Protein AF-S5T5Z2-F1 (afdb_monomer_lite)

Organism: NCBI:txid1224163

InterPro domains:
  IPR010985 Ribbon-helix-helix [SSF47598] (18-67)
  IPR013321 Arc-type ribbon-helix-helix [G3DSA:1.10.1220.10] (26-70)
  IPR054029 RH3 domain [PF22180] (28-67)

Secondary structure (DSSP, 8-state):
-------PPPP-------------------------HHHHHHHHHHHHHTT--HHHHHHHHHHHHHHHTT-

Sequence (71 aa):
MSKENRFAPKKPVADAAHVEDIFVNVPTKKLSIDVDADLHKRLKLMSTLEERSMRSIVEECLTEFLDTQGR

Radius of gyration: 27.15 Å; chains: 1; bounding box: 47×63×62 Å

pLDDT: mean 77.23, std 19.58, range [41.41, 97.12]

Structure (mmCIF, N/CA/C/O backbone):
data_AF-S5T5Z2-F1
#
_entry.id   AF-S5T5Z2-F1
#
loop_
_atom_site.group_PDB
_atom_site.id
_atom_site.type_symbol
_atom_site.label_atom_id
_atom_site.label_alt_id
_atom_site.label_comp_id
_atom_site.label_asym_id
_atom_site.label_entity_id
_atom_site.label_seq_id
_atom_site.pdbx_PDB_ins_code
_atom_site.Cartn_x
_atom_site.Cartn_y
_atom_site.Cartn_z
_atom_site.occupancy
_atom_site.B_iso_or_equiv
_atom_site.auth_seq_id
_atom_site.auth_comp_id
_atom_site.auth_asym_id
_atom_site.auth_atom_id
_atom_site.pdbx_PDB_model_num
ATOM 1 N N . MET A 1 1 ? 27.484 -54.625 45.932 1.00 41.41 1 MET A N 1
ATOM 2 C CA . MET A 1 1 ? 28.015 -53.246 45.908 1.00 41.41 1 MET A CA 1
ATOM 3 C C . MET A 1 1 ? 26.817 -52.312 45.860 1.00 41.41 1 MET A C 1
ATOM 5 O O . MET A 1 1 ? 26.123 -52.327 44.856 1.00 41.41 1 MET A O 1
ATOM 9 N N . SER A 1 2 ? 26.529 -51.594 46.948 1.00 46.28 2 SER A N 1
ATOM 10 C CA . SER A 1 2 ? 25.362 -50.706 47.065 1.00 46.28 2 SER A CA 1
ATOM 11 C C . SER A 1 2 ? 2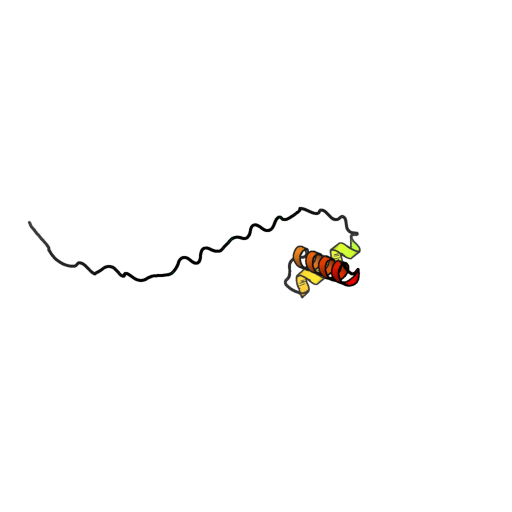5.830 -49.293 47.405 1.00 46.28 2 SER A C 1
ATOM 13 O O . SER A 1 2 ? 26.493 -49.094 48.419 1.00 46.28 2 SER A O 1
ATOM 15 N N . LYS A 1 3 ? 25.496 -48.344 46.535 1.00 50.66 3 LYS A N 1
ATOM 16 C CA . LYS A 1 3 ? 25.665 -46.885 46.636 1.00 50.66 3 LYS A CA 1
ATOM 17 C C . LYS A 1 3 ? 24.501 -46.309 45.816 1.00 50.66 3 LYS A C 1
ATOM 19 O O . LYS A 1 3 ? 24.186 -46.889 44.787 1.00 50.66 3 LYS A O 1
ATOM 24 N N . GLU A 1 4 ? 23.765 -45.265 46.156 1.00 48.78 4 GLU A N 1
ATOM 25 C CA . GLU A 1 4 ? 23.853 -44.214 47.162 1.00 48.78 4 GLU A CA 1
ATOM 26 C C . GLU A 1 4 ? 22.447 -43.587 47.255 1.00 48.78 4 GLU A C 1
ATOM 28 O O . GLU A 1 4 ? 21.636 -43.703 46.338 1.00 48.78 4 GLU A O 1
ATOM 33 N N . ASN A 1 5 ? 22.155 -42.933 48.374 1.00 48.12 5 ASN A N 1
ATOM 34 C CA . ASN A 1 5 ? 20.909 -42.214 48.621 1.00 48.12 5 ASN A CA 1
ATOM 35 C C . ASN A 1 5 ? 21.174 -40.696 48.524 1.00 48.12 5 ASN A C 1
ATOM 37 O O . ASN A 1 5 ? 22.282 -40.275 48.851 1.00 48.12 5 ASN A O 1
ATOM 41 N N . ARG A 1 6 ? 20.117 -39.903 48.269 1.00 52.56 6 ARG A N 1
ATOM 42 C CA . ARG A 1 6 ? 19.987 -38.428 48.447 1.00 52.56 6 ARG A CA 1
ATOM 43 C C . ARG A 1 6 ? 20.363 -37.527 47.260 1.00 52.56 6 ARG A C 1
ATOM 45 O O . ARG A 1 6 ? 21.518 -37.173 47.096 1.00 52.56 6 ARG A O 1
ATOM 52 N N . PHE A 1 7 ? 19.346 -36.997 46.575 1.00 52.44 7 PHE A N 1
ATOM 53 C CA . PHE A 1 7 ? 19.019 -35.557 46.584 1.00 52.44 7 PHE A CA 1
ATOM 54 C C . PHE A 1 7 ? 17.755 -35.317 45.743 1.00 52.44 7 PHE A C 1
ATOM 56 O O . PHE A 1 7 ? 17.792 -35.351 44.519 1.00 52.44 7 PHE A O 1
ATOM 63 N N . ALA A 1 8 ? 16.622 -35.072 46.398 1.00 62.91 8 ALA A N 1
ATOM 64 C CA . ALA A 1 8 ? 15.466 -34.473 45.742 1.00 62.91 8 ALA A CA 1
ATOM 65 C C . ALA A 1 8 ? 15.565 -32.948 45.889 1.00 62.91 8 ALA A C 1
ATOM 67 O O . ALA A 1 8 ? 15.674 -32.475 47.024 1.00 62.91 8 ALA A O 1
ATOM 68 N N . PRO A 1 9 ? 15.459 -32.161 44.810 1.00 52.34 9 PRO A N 1
ATOM 69 C CA . PRO A 1 9 ? 15.026 -30.783 44.905 1.00 52.34 9 PRO A CA 1
ATOM 70 C C . PRO A 1 9 ? 13.546 -30.661 44.518 1.00 52.34 9 PRO A C 1
ATOM 72 O O . PRO A 1 9 ? 13.026 -31.333 43.631 1.00 52.34 9 PRO A O 1
ATOM 75 N N . LYS A 1 10 ? 12.865 -29.816 45.284 1.00 61.03 10 LYS A N 1
ATOM 76 C CA . LYS A 1 10 ? 11.425 -29.558 45.307 1.00 61.03 10 LYS A CA 1
ATOM 77 C C . LYS A 1 10 ? 10.925 -28.968 43.978 1.00 61.03 10 LYS A C 1
ATOM 79 O O . LYS A 1 10 ? 11.647 -28.221 43.326 1.00 61.03 10 LYS A O 1
ATOM 84 N N . LYS A 1 11 ? 9.659 -29.252 43.638 1.00 54.62 11 LYS A N 1
ATOM 85 C CA . LYS A 1 11 ? 8.885 -28.555 42.591 1.00 54.62 11 LYS A CA 1
ATOM 86 C C . LYS A 1 11 ? 9.042 -27.032 42.720 1.00 54.62 11 LYS A C 1
ATOM 88 O O . LYS A 1 11 ? 8.820 -26.529 43.823 1.00 54.62 11 LYS A O 1
ATOM 93 N N . PRO A 1 12 ? 9.252 -26.283 41.629 1.00 49.69 12 PRO A N 1
ATOM 94 C CA . PRO A 1 12 ? 8.713 -24.940 41.544 1.00 49.69 12 PRO A CA 1
ATOM 95 C C . PRO A 1 12 ? 7.233 -25.047 41.149 1.00 49.69 12 PRO A C 1
ATOM 97 O O . PRO A 1 12 ? 6.887 -25.488 40.056 1.00 49.69 12 PRO A O 1
ATOM 100 N N . VAL A 1 13 ? 6.354 -24.702 42.088 1.00 55.47 13 VAL A N 1
ATOM 101 C CA . VAL A 1 13 ? 4.980 -24.283 41.798 1.00 55.47 13 VAL A CA 1
ATOM 102 C C . VAL A 1 13 ? 5.021 -22.762 41.710 1.00 55.47 13 VAL A C 1
ATOM 104 O O . VAL A 1 13 ? 5.397 -22.134 42.694 1.00 55.47 13 VAL A O 1
ATOM 107 N N . ALA A 1 14 ? 4.682 -22.210 40.551 1.00 46.62 14 ALA A N 1
ATOM 108 C CA . ALA A 1 14 ? 4.127 -20.869 40.324 1.00 46.62 1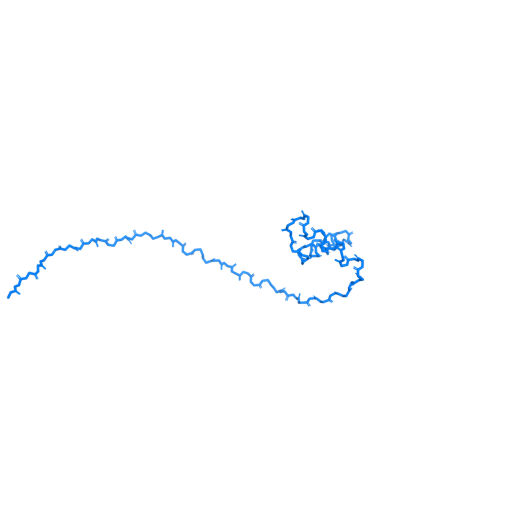4 ALA A CA 1
ATOM 109 C C . ALA A 1 14 ? 4.043 -20.720 38.798 1.00 46.62 14 ALA A C 1
ATOM 111 O O . ALA A 1 14 ? 5.058 -20.731 38.110 1.00 46.62 14 ALA A O 1
ATOM 112 N N . ASP A 1 15 ? 2.864 -20.916 38.225 1.00 50.31 15 ASP A N 1
ATOM 113 C CA . ASP A 1 15 ? 1.971 -19.792 37.923 1.00 50.31 15 ASP A CA 1
ATOM 114 C C . ASP A 1 15 ? 2.629 -18.829 36.925 1.00 50.31 15 ASP A C 1
ATOM 116 O O . ASP A 1 15 ? 3.174 -17.786 37.265 1.00 50.31 15 ASP A O 1
ATOM 120 N N . ALA A 1 16 ? 2.622 -19.244 35.663 1.00 45.19 16 ALA A N 1
ATOM 121 C CA . ALA A 1 16 ? 2.576 -18.308 34.562 1.00 45.19 16 ALA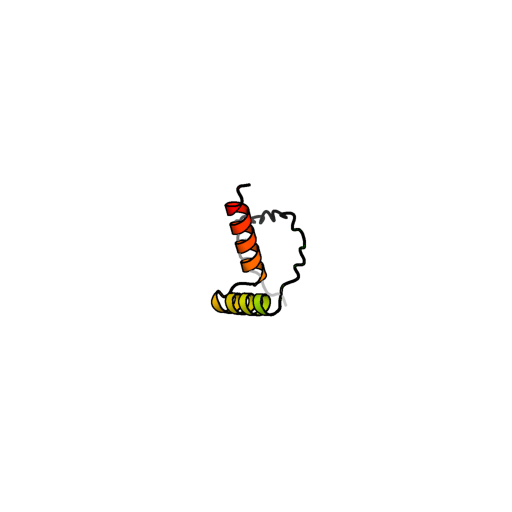 A CA 1
ATOM 122 C C . ALA A 1 16 ? 1.241 -18.594 33.892 1.00 45.19 16 ALA A C 1
ATOM 124 O O . ALA A 1 16 ? 1.087 -19.615 33.216 1.00 45.19 16 ALA A O 1
ATOM 125 N N . ALA A 1 17 ? 0.257 -17.747 34.196 1.00 51.56 17 ALA A N 1
ATOM 126 C CA . ALA A 1 17 ? -1.002 -17.686 33.485 1.00 51.56 17 ALA A CA 1
ATOM 127 C C . ALA A 1 17 ? -0.719 -17.845 31.986 1.00 51.56 17 ALA A C 1
ATOM 129 O O . ALA A 1 17 ? -0.015 -17.031 31.384 1.00 51.56 17 ALA A O 1
ATOM 130 N N . HIS A 1 18 ? -1.217 -18.941 31.414 1.00 44.22 18 HIS A N 1
ATOM 131 C CA . HIS A 1 18 ? -1.354 -19.076 29.976 1.00 44.22 18 HIS A CA 1
ATOM 132 C C . HIS A 1 18 ? -2.258 -17.918 29.565 1.00 44.22 18 HIS A C 1
ATOM 134 O O . HIS A 1 18 ? -3.464 -17.951 29.802 1.00 44.22 18 HIS A O 1
ATOM 140 N N . VAL A 1 19 ? -1.660 -16.851 29.042 1.00 56.28 19 VAL A N 1
ATOM 141 C CA . VAL A 1 19 ? -2.404 -15.876 28.263 1.00 56.28 19 VAL A CA 1
ATOM 142 C C . VAL A 1 19 ? -2.823 -16.669 27.040 1.00 56.28 19 VAL A C 1
ATOM 144 O O . VAL A 1 19 ? -2.018 -16.917 26.146 1.00 56.28 19 VAL A O 1
ATOM 147 N N . GLU A 1 20 ? -4.038 -17.208 27.072 1.00 48.97 20 GLU A N 1
ATOM 148 C CA . GLU A 1 20 ? -4.678 -17.680 25.861 1.00 48.97 20 GLU A CA 1
ATOM 149 C C . GLU A 1 20 ? -4.779 -16.442 24.976 1.00 48.97 20 GLU A C 1
ATOM 151 O O . GLU A 1 20 ? -5.625 -15.574 25.190 1.00 48.97 20 GLU A O 1
ATOM 156 N N . ASP A 1 21 ? -3.825 -16.309 24.054 1.00 52.56 21 ASP A N 1
ATOM 157 C CA . ASP A 1 21 ? -3.946 -15.458 22.886 1.00 52.56 21 ASP A CA 1
ATOM 158 C C . ASP A 1 21 ? -5.304 -15.800 22.277 1.00 52.56 21 ASP A C 1
ATOM 160 O O . ASP A 1 21 ? -5.481 -16.836 21.628 1.00 52.56 21 ASP A O 1
ATOM 164 N N . ILE A 1 22 ? -6.303 -14.962 22.560 1.00 61.25 22 ILE A N 1
ATOM 165 C CA . ILE A 1 22 ? -7.585 -14.995 21.881 1.00 61.25 22 ILE A CA 1
ATOM 166 C C . ILE A 1 22 ? -7.240 -14.625 20.444 1.00 61.25 22 ILE A C 1
ATOM 168 O O . ILE A 1 22 ? -7.225 -13.453 20.072 1.00 61.25 22 ILE A O 1
ATOM 172 N N . PHE A 1 23 ? -6.907 -15.634 19.639 1.00 58.66 23 PHE A N 1
ATOM 173 C CA . PHE A 1 23 ? -6.803 -15.517 18.198 1.00 58.66 23 PHE A CA 1
ATOM 174 C C . PHE A 1 23 ? -8.216 -15.213 17.709 1.00 58.66 23 PHE A C 1
ATOM 176 O O . PHE A 1 23 ? -8.995 -16.101 17.358 1.00 58.66 23 PHE A O 1
ATOM 183 N N . VAL A 1 24 ? -8.581 -13.931 17.742 1.00 64.19 24 VAL A N 1
ATOM 184 C CA . VAL A 1 24 ? -9.744 -13.427 17.033 1.00 64.19 24 VAL A CA 1
ATOM 185 C C . VAL A 1 24 ? -9.432 -13.693 15.570 1.00 64.19 24 VAL A C 1
ATOM 187 O O . VAL A 1 24 ? -8.675 -12.961 14.936 1.00 64.19 24 VAL A O 1
ATOM 190 N N . ASN A 1 25 ? -9.951 -14.800 15.044 1.00 69.19 25 ASN A N 1
ATOM 191 C CA . ASN A 1 25 ? -9.871 -15.103 13.627 1.00 69.19 25 ASN A CA 1
ATOM 192 C C . ASN A 1 25 ? -10.776 -14.105 12.901 1.00 69.19 25 ASN A C 1
ATOM 194 O O . ASN A 1 25 ? -11.945 -14.385 12.629 1.00 69.19 25 ASN A O 1
ATOM 198 N N . VAL A 1 26 ? -10.256 -12.899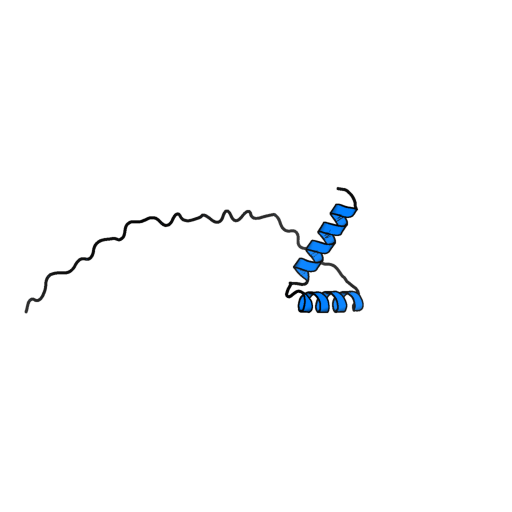 12.668 1.00 77.06 26 VAL A N 1
ATOM 199 C CA . VAL A 1 26 ? -10.954 -11.871 11.906 1.00 77.06 26 VAL A CA 1
ATOM 200 C C . VAL A 1 26 ? -11.136 -12.433 10.496 1.00 77.06 26 VAL A C 1
ATOM 202 O O . VAL A 1 26 ? -10.148 -12.829 9.871 1.00 77.06 26 VAL A O 1
ATOM 205 N N . PRO A 1 27 ? -12.372 -12.510 9.978 1.00 81.50 27 PRO A N 1
ATOM 206 C CA . PRO A 1 27 ? -12.609 -13.048 8.650 1.00 81.50 27 PRO A CA 1
ATOM 207 C C . PRO A 1 27 ? -11.892 -12.173 7.620 1.00 81.50 27 PRO A C 1
ATOM 209 O O . PRO A 1 27 ? -12.288 -11.040 7.354 1.00 81.50 27 PRO A O 1
ATOM 212 N N . THR A 1 28 ? -10.823 -12.707 7.035 1.00 84.44 28 THR A N 1
ATOM 213 C CA . THR A 1 28 ? -10.088 -12.040 5.962 1.00 84.44 28 THR A CA 1
ATOM 214 C C . THR A 1 28 ? -10.656 -12.461 4.613 1.00 84.44 28 THR A C 1
ATOM 216 O O . THR A 1 28 ? -11.023 -13.617 4.395 1.00 84.44 28 THR A O 1
ATOM 219 N N . LYS A 1 29 ? -10.745 -11.509 3.682 1.00 86.50 29 LYS A N 1
ATOM 220 C CA . LYS A 1 29 ? -11.074 -11.786 2.281 1.00 86.50 29 LYS A CA 1
ATOM 221 C C . LYS A 1 29 ? -9.828 -11.584 1.438 1.00 86.50 29 LYS A C 1
ATOM 223 O O . LYS A 1 29 ? -9.138 -10.578 1.573 1.00 86.50 29 LYS A O 1
ATOM 228 N N . LYS A 1 30 ? -9.552 -12.537 0.551 1.00 89.12 30 LYS A N 1
ATOM 229 C CA . LYS A 1 30 ? -8.484 -12.393 -0.435 1.00 89.12 30 LYS A CA 1
ATOM 230 C C . LYS A 1 30 ? -8.951 -11.442 -1.535 1.00 89.12 30 LYS A C 1
ATOM 232 O O . LYS A 1 30 ? -9.992 -11.676 -2.143 1.00 89.12 30 LYS A O 1
ATOM 237 N N . LEU A 1 31 ? -8.158 -10.411 -1.798 1.00 88.44 31 LEU A N 1
ATOM 238 C CA . LEU A 1 31 ? -8.353 -9.475 -2.897 1.00 88.44 31 LEU A CA 1
ATOM 239 C C . LEU A 1 31 ? -7.135 -9.543 -3.821 1.00 88.44 31 LEU A C 1
ATOM 241 O O . LEU A 1 31 ? -5.996 -9.562 -3.356 1.00 88.44 31 LEU A O 1
ATOM 245 N N . SER A 1 32 ? -7.383 -9.601 -5.124 1.00 92.38 32 SER A N 1
ATOM 246 C CA . SER A 1 32 ? -6.356 -9.476 -6.154 1.00 92.38 32 SER A CA 1
ATOM 247 C C . SER A 1 32 ? -6.644 -8.202 -6.931 1.00 92.38 32 SER A C 1
ATOM 249 O O . SER A 1 32 ? -7.751 -8.037 -7.435 1.00 92.38 32 SER A O 1
ATOM 251 N N . ILE A 1 33 ? -5.667 -7.300 -6.967 1.00 88.94 33 ILE A N 1
ATOM 252 C CA . ILE A 1 33 ? -5.775 -5.996 -7.618 1.00 88.94 33 ILE A CA 1
ATOM 253 C C . ILE A 1 33 ? -4.723 -5.967 -8.714 1.00 88.94 33 ILE A C 1
ATOM 255 O O . ILE A 1 33 ? -3.545 -6.202 -8.439 1.00 88.94 33 ILE A O 1
ATOM 259 N N . ASP A 1 34 ? -5.164 -5.705 -9.936 1.00 94.19 34 ASP A N 1
ATOM 260 C CA . ASP A 1 34 ? -4.262 -5.413 -11.038 1.00 94.19 34 ASP A CA 1
ATOM 261 C C . ASP A 1 34 ? -3.913 -3.923 -10.992 1.00 94.19 34 ASP A C 1
ATOM 263 O O . ASP A 1 34 ? -4.792 -3.080 -10.804 1.00 94.19 34 ASP A O 1
ATOM 267 N N . VAL A 1 35 ? -2.624 -3.608 -11.077 1.00 92.81 35 VAL A N 1
ATOM 268 C CA . VAL A 1 35 ? -2.116 -2.236 -11.019 1.00 92.81 35 VAL A CA 1
ATOM 269 C C . VAL A 1 35 ? -1.109 -2.027 -12.133 1.00 92.81 35 VAL A C 1
ATOM 271 O O . VAL A 1 35 ? -0.311 -2.915 -12.443 1.00 92.81 35 VAL A O 1
ATOM 274 N N . ASP A 1 36 ? -1.098 -0.826 -12.698 1.00 96.25 36 ASP A N 1
ATOM 275 C CA . ASP A 1 36 ? -0.140 -0.473 -13.734 1.00 96.25 36 ASP A CA 1
ATOM 276 C C . ASP A 1 36 ? 1.309 -0.567 -13.236 1.00 96.25 36 ASP A C 1
ATOM 278 O O . ASP A 1 36 ? 1.623 -0.370 -12.056 1.00 96.25 36 ASP A O 1
ATOM 282 N N . ALA A 1 37 ? 2.230 -0.815 -14.168 1.00 96.25 37 ALA A N 1
ATOM 283 C CA . ALA A 1 37 ? 3.641 -1.030 -13.855 1.00 96.25 37 ALA A CA 1
ATOM 284 C C . ALA A 1 37 ? 4.298 0.160 -13.132 1.00 96.25 37 ALA A C 1
ATOM 286 O O . ALA A 1 37 ? 5.195 -0.041 -12.311 1.00 96.25 37 ALA A O 1
ATOM 287 N N . ASP A 1 38 ? 3.873 1.392 -13.427 1.00 97.12 38 ASP A N 1
ATOM 288 C CA . ASP A 1 38 ? 4.371 2.589 -12.741 1.00 97.12 38 ASP A CA 1
ATOM 289 C C . ASP A 1 38 ? 3.927 2.622 -11.273 1.00 97.12 38 ASP A C 1
ATOM 291 O O . ASP A 1 38 ? 4.753 2.757 -10.365 1.00 97.12 38 ASP A O 1
ATOM 295 N N . LEU A 1 39 ? 2.637 2.379 -11.029 1.00 94.62 39 LEU A N 1
ATOM 296 C CA . LEU A 1 39 ? 2.079 2.330 -9.683 1.00 94.62 39 LEU A CA 1
ATOM 297 C C . LEU A 1 39 ? 2.721 1.207 -8.860 1.00 94.62 39 LEU A C 1
ATOM 299 O O . LEU A 1 39 ? 3.114 1.431 -7.714 1.00 94.62 39 LEU A O 1
ATOM 303 N N . HIS A 1 40 ? 2.928 0.032 -9.458 1.00 94.94 40 HIS A N 1
ATOM 304 C CA . HIS A 1 40 ? 3.638 -1.067 -8.806 1.00 94.94 40 HIS A CA 1
ATOM 305 C C . HIS A 1 40 ? 5.068 -0.676 -8.392 1.00 94.94 40 HIS A C 1
ATOM 307 O O . HIS A 1 40 ? 5.488 -0.968 -7.270 1.00 94.94 40 HIS A O 1
ATOM 313 N N . LYS A 1 41 ? 5.825 0.016 -9.260 1.00 96.44 41 LYS A N 1
ATOM 314 C CA . LYS A 1 41 ? 7.183 0.498 -8.932 1.00 96.44 41 LYS A CA 1
ATOM 315 C C . LYS A 1 41 ? 7.169 1.476 -7.760 1.00 96.44 41 LYS A C 1
ATOM 317 O O . LYS A 1 41 ? 8.007 1.360 -6.867 1.00 96.44 41 LYS A O 1
ATOM 322 N N . ARG A 1 42 ? 6.213 2.407 -7.744 1.00 95.62 42 ARG A N 1
ATOM 323 C CA . ARG A 1 42 ? 6.056 3.387 -6.659 1.00 95.62 42 ARG A CA 1
ATOM 324 C C . ARG A 1 42 ? 5.715 2.708 -5.334 1.00 95.62 42 ARG A C 1
ATOM 326 O O . ARG A 1 42 ? 6.398 2.958 -4.346 1.00 95.62 42 ARG A O 1
ATOM 333 N N . LEU A 1 43 ? 4.752 1.785 -5.335 1.00 94.69 43 LEU A N 1
ATOM 334 C CA . LEU A 1 43 ? 4.398 0.993 -4.151 1.00 94.69 43 LEU A CA 1
ATOM 335 C C . LEU A 1 43 ? 5.586 0.165 -3.645 1.00 94.69 43 LEU A C 1
ATOM 337 O O . LEU A 1 43 ? 5.820 0.073 -2.440 1.00 94.69 43 LEU A O 1
ATOM 341 N N . LYS A 1 44 ? 6.383 -0.406 -4.557 1.00 95.19 44 LYS A N 1
ATOM 342 C CA . LYS A 1 44 ? 7.586 -1.158 -4.188 1.00 95.19 44 LYS A CA 1
ATOM 343 C C . LYS A 1 44 ? 8.646 -0.264 -3.539 1.00 95.19 44 LYS A C 1
ATOM 345 O O . LYS A 1 44 ? 9.241 -0.660 -2.534 1.00 95.19 44 LYS A O 1
ATOM 350 N N . LEU A 1 45 ? 8.861 0.936 -4.073 1.00 95.94 45 LEU A N 1
ATOM 351 C CA . LEU A 1 45 ? 9.772 1.910 -3.478 1.00 95.94 45 LEU A CA 1
ATOM 352 C C . LEU A 1 45 ? 9.302 2.324 -2.076 1.00 95.94 45 LEU A C 1
ATOM 354 O O . LEU A 1 45 ? 10.092 2.246 -1.141 1.00 95.94 45 LEU A O 1
ATOM 358 N N . MET A 1 46 ? 8.020 2.661 -1.909 1.00 93.94 46 MET A N 1
ATOM 359 C CA . MET A 1 46 ? 7.441 3.029 -0.606 1.00 93.94 46 MET A CA 1
ATOM 360 C C . MET A 1 46 ? 7.584 1.901 0.419 1.00 93.94 46 MET A C 1
ATOM 362 O O . MET A 1 46 ? 8.062 2.136 1.523 1.00 93.94 46 MET A O 1
ATOM 366 N N . SER A 1 47 ? 7.333 0.650 0.014 1.00 95.19 47 SER A N 1
ATOM 367 C CA . SER A 1 47 ? 7.551 -0.517 0.885 1.00 95.19 47 SER A CA 1
ATOM 368 C C . SER A 1 47 ? 8.995 -0.661 1.375 1.00 95.19 47 SER A C 1
ATOM 370 O O . SER A 1 47 ? 9.241 -1.176 2.461 1.00 95.19 47 SER A O 1
ATOM 372 N N . THR A 1 48 ? 9.959 -0.182 0.586 1.00 94.75 48 THR A N 1
ATOM 373 C CA . THR A 1 48 ? 11.380 -0.224 0.949 1.00 94.75 48 THR A CA 1
ATOM 374 C C . THR A 1 48 ? 11.757 0.940 1.862 1.00 94.75 48 THR A C 1
ATOM 376 O O . THR A 1 48 ? 12.531 0.751 2.791 1.00 94.75 48 THR A O 1
ATOM 379 N N . LEU A 1 49 ? 11.214 2.133 1.604 1.00 95.69 49 LEU A N 1
ATOM 380 C CA . LEU A 1 49 ? 11.496 3.341 2.384 1.00 95.69 49 LEU A CA 1
ATOM 381 C C . LEU A 1 49 ? 10.854 3.316 3.773 1.00 95.69 49 LEU A C 1
ATOM 383 O O . LEU A 1 49 ? 11.456 3.803 4.722 1.00 95.69 49 LEU A O 1
ATOM 387 N N . GLU A 1 50 ? 9.650 2.761 3.887 1.00 92.75 50 GLU A N 1
ATOM 388 C CA . GLU A 1 50 ? 8.902 2.704 5.147 1.00 92.75 50 GLU A CA 1
ATOM 389 C C . GLU A 1 50 ? 9.176 1.432 5.959 1.00 92.75 50 GLU A C 1
ATOM 391 O O . GLU A 1 50 ? 8.616 1.275 7.037 1.00 92.75 50 GLU A O 1
ATOM 396 N N . GLU A 1 51 ? 9.993 0.504 5.445 1.00 93.69 51 GLU A N 1
ATOM 397 C CA . GLU A 1 51 ? 10.234 -0.816 6.055 1.00 93.69 51 GLU A CA 1
ATOM 398 C C . GLU A 1 51 ? 8.929 -1.600 6.321 1.00 93.69 51 GLU A C 1
ATOM 400 O O . GLU A 1 51 ? 8.803 -2.377 7.270 1.00 93.69 51 GLU A O 1
ATOM 405 N N . ARG A 1 52 ? 7.929 -1.408 5.450 1.00 92.88 52 ARG A N 1
ATOM 406 C CA . ARG A 1 52 ? 6.585 -1.996 5.553 1.00 92.88 52 ARG A CA 1
ATOM 407 C C . ARG A 1 52 ? 6.259 -2.856 4.346 1.00 92.88 52 ARG A C 1
ATOM 409 O O . ARG A 1 52 ? 6.759 -2.658 3.244 1.00 92.88 52 ARG A O 1
ATOM 416 N N . SER A 1 53 ? 5.367 -3.826 4.529 1.00 93.62 53 SER A N 1
ATOM 417 C CA . SER A 1 53 ? 4.906 -4.644 3.407 1.00 93.62 53 SER A CA 1
ATOM 418 C C . SER A 1 53 ? 4.031 -3.822 2.452 1.00 93.62 53 SER A C 1
ATOM 420 O O . SER A 1 53 ? 3.224 -3.005 2.891 1.00 93.62 53 SER A O 1
ATOM 422 N N . MET A 1 54 ? 4.118 -4.093 1.142 1.00 91.75 54 MET A N 1
ATOM 423 C CA . MET A 1 54 ? 3.205 -3.487 0.156 1.00 91.75 54 MET A CA 1
ATOM 424 C C . MET A 1 54 ? 1.733 -3.737 0.512 1.00 91.75 54 MET A C 1
ATOM 426 O O . MET A 1 54 ? 0.892 -2.883 0.268 1.00 91.75 54 MET A O 1
ATOM 430 N N . ARG A 1 55 ? 1.426 -4.889 1.126 1.00 91.94 55 ARG A N 1
ATOM 431 C CA . ARG A 1 55 ? 0.084 -5.208 1.620 1.00 91.94 55 ARG A CA 1
ATOM 432 C C . ARG A 1 55 ? -0.388 -4.191 2.659 1.00 91.94 55 ARG A C 1
ATOM 434 O O . ARG A 1 55 ? -1.488 -3.679 2.520 1.00 91.94 55 ARG A O 1
ATOM 441 N N . SER A 1 56 ? 0.436 -3.902 3.665 1.00 92.75 56 SER A N 1
ATOM 442 C CA . SER A 1 56 ? 0.087 -2.964 4.739 1.00 92.75 56 SER A CA 1
ATOM 443 C C . SER A 1 56 ? -0.151 -1.552 4.207 1.00 92.75 56 SER A C 1
ATOM 445 O O . SER A 1 56 ? -1.092 -0.899 4.635 1.00 92.75 56 SER A O 1
ATOM 447 N N . ILE A 1 57 ? 0.661 -1.118 3.238 1.00 93.31 57 ILE A N 1
ATOM 448 C CA . ILE A 1 57 ? 0.496 0.182 2.572 1.00 93.31 57 ILE A CA 1
ATOM 449 C C . ILE A 1 57 ? -0.843 0.232 1.823 1.00 93.31 57 ILE A C 1
ATOM 451 O O . ILE A 1 57 ? -1.593 1.192 1.946 1.00 93.31 57 ILE A O 1
ATOM 455 N N . VAL A 1 58 ? -1.184 -0.825 1.079 1.00 92.62 58 VAL A N 1
ATOM 456 C CA . VAL A 1 58 ? -2.464 -0.899 0.355 1.00 92.62 58 VAL A CA 1
ATOM 457 C C . VAL A 1 58 ? -3.659 -0.932 1.314 1.00 92.62 58 VAL A C 1
ATOM 459 O O . VAL A 1 58 ? -4.658 -0.270 1.052 1.00 92.62 58 VAL A O 1
ATOM 462 N N . GLU A 1 59 ? -3.577 -1.680 2.417 1.00 92.25 59 GLU A N 1
ATOM 463 C CA . GLU A 1 59 ? -4.632 -1.728 3.442 1.00 92.25 59 GLU A CA 1
ATOM 464 C C . GLU A 1 59 ? -4.860 -0.352 4.091 1.00 92.25 59 GLU A C 1
ATOM 466 O O . GLU A 1 59 ? -6.010 0.039 4.297 1.00 92.25 59 GLU A O 1
ATOM 471 N N . GLU A 1 60 ? -3.794 0.406 4.351 1.00 92.94 60 GLU A N 1
ATOM 472 C CA . GLU A 1 60 ? -3.878 1.776 4.868 1.00 92.94 60 GLU A CA 1
ATOM 473 C C . GLU A 1 60 ? -4.539 2.721 3.865 1.00 92.94 60 GLU A C 1
ATOM 475 O O . GLU A 1 60 ? -5.565 3.311 4.191 1.00 92.94 60 GLU A O 1
ATOM 480 N N . CYS A 1 61 ? -4.058 2.769 2.619 1.00 91.50 61 CYS A N 1
ATOM 481 C CA . CYS A 1 61 ? -4.658 3.620 1.589 1.00 91.50 61 CYS A CA 1
ATOM 482 C C . CYS A 1 61 ? -6.140 3.292 1.348 1.00 91.50 61 CYS A C 1
ATOM 484 O O . CYS A 1 61 ? -6.947 4.189 1.110 1.00 91.50 61 CYS A O 1
ATOM 486 N N . LEU A 1 62 ? -6.521 2.009 1.400 1.00 91.00 62 LEU A N 1
ATOM 487 C CA . LEU A 1 62 ? -7.925 1.600 1.301 1.00 91.00 62 LEU A CA 1
ATOM 488 C C . LEU A 1 62 ? -8.743 2.082 2.502 1.00 91.00 62 LEU A C 1
ATOM 490 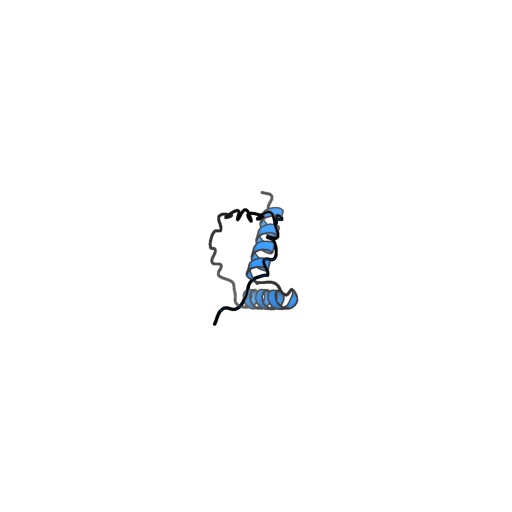O O . LEU A 1 62 ? -9.884 2.504 2.323 1.00 91.00 62 LEU A O 1
ATOM 494 N N . THR A 1 63 ? -8.174 2.022 3.704 1.00 91.50 63 THR A N 1
ATOM 495 C CA . THR A 1 63 ? -8.828 2.494 4.930 1.00 91.50 63 THR A CA 1
ATOM 496 C C . THR A 1 63 ? -9.038 4.005 4.877 1.00 91.50 63 THR A C 1
ATOM 498 O O . THR A 1 63 ? -10.163 4.458 5.059 1.00 91.50 63 THR A O 1
ATOM 501 N N . GLU A 1 64 ? -8.001 4.771 4.534 1.00 93.44 64 GLU A N 1
ATOM 502 C CA . GLU A 1 64 ? -8.075 6.229 4.366 1.00 93.44 64 GLU A CA 1
ATOM 503 C C . GLU A 1 64 ? -9.080 6.632 3.283 1.00 93.44 64 GLU A C 1
ATOM 505 O O . GLU A 1 64 ? -9.858 7.573 3.454 1.00 93.44 64 GLU A O 1
ATOM 510 N N . PHE A 1 65 ? -9.097 5.901 2.164 1.00 91.25 65 PHE A N 1
ATOM 511 C CA . PHE A 1 65 ? -10.063 6.134 1.100 1.00 91.25 65 PHE A CA 1
ATOM 512 C C . PHE A 1 65 ? -11.497 5.903 1.588 1.00 91.25 65 PHE A C 1
ATOM 514 O O . PHE A 1 65 ? -12.365 6.734 1.331 1.00 91.25 65 PHE A O 1
ATOM 521 N N . LEU A 1 66 ? -11.761 4.802 2.298 1.00 90.88 66 LEU A N 1
ATOM 522 C CA . LEU A 1 66 ? -13.096 4.494 2.819 1.00 90.88 66 LEU A CA 1
ATOM 523 C C . LEU A 1 66 ? -13.548 5.497 3.888 1.00 90.88 66 LEU A C 1
ATOM 525 O O . LEU A 1 66 ? -14.710 5.898 3.861 1.00 90.88 66 LEU A O 1
ATOM 529 N N . ASP A 1 67 ? -12.636 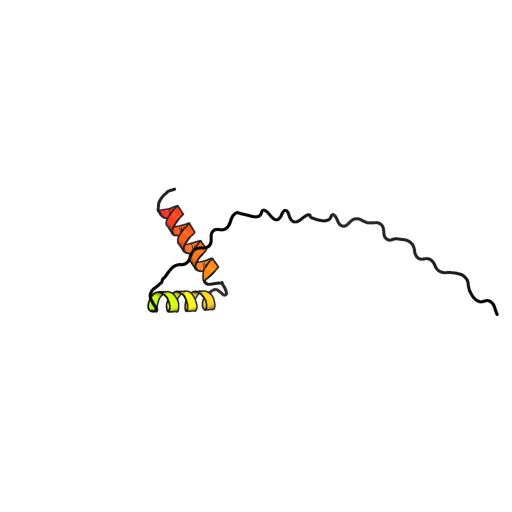5.931 4.760 1.00 91.56 67 ASP A N 1
ATOM 530 C CA . ASP A 1 67 ? -12.881 6.969 5.768 1.00 91.56 67 ASP A CA 1
ATOM 531 C C . ASP A 1 67 ? -13.253 8.306 5.102 1.00 91.56 67 ASP A C 1
ATOM 533 O O . ASP A 1 67 ? -14.292 8.900 5.396 1.00 91.56 67 ASP A O 1
ATOM 537 N N . THR A 1 68 ? -12.493 8.706 4.075 1.00 91.31 68 THR A N 1
ATOM 538 C CA . THR A 1 68 ? -12.754 9.927 3.290 1.00 91.31 68 THR A CA 1
ATOM 539 C C . THR A 1 68 ? -14.095 9.877 2.549 1.00 91.31 68 THR A C 1
ATOM 541 O O . THR A 1 68 ? -14.746 10.906 2.368 1.00 91.31 68 THR A O 1
ATOM 544 N N . GLN A 1 69 ? -14.522 8.696 2.094 1.00 84.50 69 GLN A N 1
ATOM 545 C CA . GLN A 1 69 ? -15.801 8.517 1.396 1.00 84.50 69 GLN A CA 1
ATOM 546 C C . GLN A 1 69 ? -17.014 8.432 2.344 1.00 84.50 69 GLN A C 1
ATOM 548 O O . GLN A 1 69 ? -18.139 8.306 1.858 1.00 84.50 69 GLN A O 1
ATOM 553 N N . GLY A 1 70 ? -16.820 8.540 3.665 1.00 59.44 70 GLY A N 1
ATOM 554 C CA . GLY A 1 70 ? -17.907 8.687 4.633 1.00 59.44 70 GLY A CA 1
ATOM 555 C C . GLY A 1 70 ? -18.835 7.475 4.707 1.00 59.44 70 GLY A C 1
ATOM 556 O O . GLY A 1 70 ? -20.040 7.596 4.466 1.00 59.44 70 GLY A O 1
ATOM 557 N N . ARG A 1 71 ? -18.281 6.309 5.046 1.00 49.34 71 ARG A N 1
ATOM 558 C CA . ARG A 1 71 ? -19.055 5.206 5.630 1.00 49.34 71 ARG A CA 1
ATOM 559 C C . ARG A 1 71 ? -18.836 5.121 7.128 1.00 49.34 71 ARG A C 1
ATOM 561 O O . ARG A 1 71 ? -17.662 5.188 7.536 1.00 49.34 71 ARG A O 1
#

Foldseek 3Di:
DDDDDDDDDDDDDDDDPPPPPPPPVDDDDDDDDDDDPVVVVVLVVVCVVVVHDSVVVVVVVVVVVVVVVPD